Protein AF-A0A538G073-F1 (afdb_monomer_lite)

Sequence (93 aa):
MQPWAIVGQPRKYAQRDGADIDVGWAWDLAHTTERRLVRIEVAKGHLGRSDLPDECKRAIRDRGRSAVSAHLDADDPPSRIVVTSAGLMVEYR
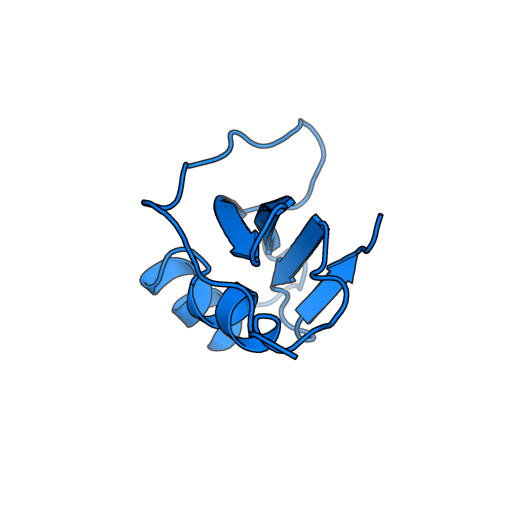
Foldseek 3Di:
DAFKDFDDDWDWDDDDPPFQFDTKTWTWIDDDPDIAIEMETEGNPPVPDPDADPQSVVCVVRVNPVVQVVCRRPPFGFNYWYQYPVGIDTHHD

Structure (mmCIF, N/CA/C/O backbone):
data_AF-A0A538G073-F1
#
_entry.id   AF-A0A538G073-F1
#
loop_
_atom_site.group_PDB
_atom_site.id
_atom_site.type_symbol
_atom_site.label_atom_id
_atom_site.label_alt_id
_atom_site.label_comp_id
_atom_site.label_asym_id
_atom_site.label_entity_id
_atom_site.label_seq_id
_atom_site.pdbx_PDB_ins_code
_atom_site.Cartn_x
_atom_site.Cartn_y
_atom_site.Cartn_z
_atom_site.occupancy
_atom_site.B_iso_or_equiv
_atom_site.auth_seq_id
_atom_site.auth_comp_id
_atom_site.auth_asym_id
_atom_site.auth_atom_id
_atom_site.pdbx_PDB_model_num
ATOM 1 N N . MET A 1 1 ? -9.264 -13.367 14.804 1.00 63.06 1 MET A N 1
ATOM 2 C CA . MET A 1 1 ? -8.690 -12.006 14.804 1.00 63.06 1 MET A CA 1
ATOM 3 C C . MET A 1 1 ? -9.402 -11.229 13.710 1.00 63.06 1 MET A C 1
ATOM 5 O O . MET A 1 1 ? -9.783 -11.860 12.728 1.00 63.06 1 MET A O 1
ATOM 9 N N . GLN A 1 2 ? -9.729 -9.952 13.916 1.00 77.50 2 GLN A N 1
ATOM 10 C CA . GLN A 1 2 ? -10.347 -9.166 12.844 1.00 77.50 2 GLN A CA 1
ATOM 11 C C . GLN A 1 2 ? -9.242 -8.695 11.890 1.00 77.50 2 GLN A C 1
ATOM 13 O O . GLN A 1 2 ? -8.158 -8.360 12.355 1.00 77.50 2 GLN A O 1
ATOM 18 N N . PRO A 1 3 ? -9.468 -8.700 10.571 1.00 88.75 3 PRO A N 1
ATOM 19 C CA . PRO A 1 3 ? -8.483 -8.178 9.639 1.00 88.75 3 PRO A CA 1
ATOM 20 C C . PRO A 1 3 ? -8.407 -6.652 9.739 1.00 88.75 3 PRO A C 1
ATOM 22 O O . PRO A 1 3 ? -9.377 -5.976 10.104 1.00 88.75 3 PRO A O 1
ATOM 25 N N . TRP A 1 4 ? -7.260 -6.099 9.363 1.00 93.44 4 TRP A N 1
ATOM 26 C CA . TRP A 1 4 ? -7.118 -4.675 9.108 1.00 93.44 4 TRP A CA 1
ATOM 27 C C . TRP A 1 4 ? -7.988 -4.266 7.919 1.00 93.44 4 TRP A C 1
ATOM 29 O O . TRP A 1 4 ? -8.137 -4.987 6.934 1.00 93.44 4 TRP A O 1
ATOM 39 N N . ALA A 1 5 ? -8.542 -3.063 7.984 1.00 94.06 5 ALA A N 1
ATOM 40 C CA . ALA A 1 5 ? -9.325 -2.478 6.909 1.00 94.06 5 ALA A CA 1
ATOM 41 C C . ALA A 1 5 ? -8.645 -1.216 6.386 1.00 94.06 5 ALA A C 1
ATOM 43 O O . ALA A 1 5 ? -8.222 -0.359 7.160 1.00 94.06 5 ALA A O 1
ATOM 44 N N . ILE A 1 6 ? -8.595 -1.071 5.064 1.00 93.38 6 ILE A N 1
ATOM 45 C CA . ILE A 1 6 ? -8.194 0.182 4.423 1.00 93.38 6 ILE A CA 1
ATOM 46 C C . ILE A 1 6 ? -9.268 1.233 4.704 1.00 93.38 6 ILE A C 1
ATOM 48 O O . ILE A 1 6 ? -10.418 1.080 4.288 1.00 93.38 6 ILE A O 1
ATOM 52 N N . VAL A 1 7 ? -8.887 2.318 5.373 1.00 92.06 7 VAL A N 1
ATOM 53 C CA . VAL A 1 7 ? -9.782 3.421 5.718 1.00 92.06 7 VAL A CA 1
ATOM 54 C C . VAL A 1 7 ? -9.347 4.694 4.998 1.00 92.06 7 VAL A C 1
ATOM 56 O O . VAL A 1 7 ? -8.373 5.347 5.351 1.00 92.06 7 VAL A O 1
ATOM 59 N N . GLY A 1 8 ? -10.097 5.070 3.963 1.00 86.81 8 GLY A N 1
ATOM 60 C CA . GLY A 1 8 ? -9.861 6.295 3.198 1.00 86.81 8 GLY A CA 1
ATOM 61 C C . GLY A 1 8 ? -9.190 6.074 1.843 1.00 86.81 8 GLY A C 1
ATOM 62 O O . GLY A 1 8 ? -9.174 4.974 1.295 1.00 86.81 8 GLY A O 1
ATOM 63 N N . GLN A 1 9 ? -8.713 7.174 1.264 1.00 89.12 9 GLN A N 1
ATOM 64 C CA . GLN A 1 9 ? -8.108 7.227 -0.069 1.00 89.12 9 GLN A CA 1
ATOM 65 C C . GLN A 1 9 ? -6.577 7.296 0.038 1.00 89.12 9 GLN A C 1
ATOM 67 O O . GLN A 1 9 ? -6.068 7.844 1.020 1.00 89.12 9 GLN A O 1
ATOM 72 N N . PRO A 1 10 ? -5.832 6.812 -0.974 1.00 91.94 10 PRO A N 1
ATOM 73 C CA . PRO A 1 10 ? -4.380 6.891 -0.957 1.00 91.94 10 PRO A CA 1
ATOM 74 C C . PRO A 1 10 ? -3.945 8.350 -0.987 1.00 91.94 10 PRO A C 1
ATOM 76 O O . PRO A 1 10 ? -4.378 9.125 -1.847 1.00 91.94 10 PRO A O 1
ATOM 79 N N . ARG A 1 11 ? -3.030 8.711 -0.094 1.00 90.56 11 ARG A N 1
ATOM 80 C CA . ARG A 1 11 ? -2.394 10.029 -0.097 1.00 90.56 11 ARG A CA 1
ATOM 81 C C . ARG A 1 11 ? -1.075 9.932 -0.843 1.00 90.56 11 ARG A C 1
ATOM 83 O O . ARG A 1 11 ? -0.243 9.103 -0.491 1.00 90.56 11 ARG A O 1
ATOM 90 N N . LYS A 1 12 ? -0.875 10.760 -1.875 1.00 82.25 12 LYS A N 1
ATOM 91 C CA . LYS A 1 12 ? 0.441 10.861 -2.521 1.00 82.25 12 LYS A CA 1
ATOM 92 C C . LYS A 1 12 ? 1.454 11.330 -1.484 1.00 82.25 12 LYS A C 1
ATOM 94 O O . LYS A 1 12 ? 1.201 12.296 -0.765 1.00 82.25 12 LYS A O 1
ATOM 99 N N . TYR A 1 13 ? 2.581 10.644 -1.427 1.00 70.50 13 TYR A N 1
ATOM 100 C CA . TYR A 1 13 ? 3.690 11.012 -0.567 1.00 70.50 13 TYR A CA 1
ATOM 101 C C . TYR A 1 13 ? 4.789 11.619 -1.438 1.00 70.50 13 TYR A C 1
ATOM 103 O O . TYR A 1 13 ? 5.206 11.007 -2.420 1.00 70.50 13 TYR A O 1
ATOM 111 N N . ALA A 1 14 ? 5.209 12.845 -1.114 1.00 56.69 14 ALA A N 1
ATOM 112 C CA . ALA A 1 14 ? 6.384 13.439 -1.734 1.00 56.69 14 ALA A CA 1
ATOM 113 C C . ALA A 1 14 ? 7.622 12.698 -1.222 1.00 56.69 14 ALA A C 1
ATOM 115 O O . ALA A 1 14 ? 7.773 12.471 -0.021 1.00 56.69 14 ALA A O 1
ATOM 116 N N . GLN A 1 15 ? 8.465 12.283 -2.155 1.00 62.62 15 GLN A N 1
ATOM 117 C CA . GLN A 1 15 ? 9.656 11.490 -1.907 1.00 62.62 15 GLN A CA 1
ATOM 118 C C . GLN A 1 15 ? 10.620 12.206 -0.947 1.00 62.62 15 GLN A C 1
ATOM 120 O O . GLN A 1 15 ? 10.761 13.427 -0.996 1.00 62.62 15 GLN A O 1
ATOM 125 N N . ARG A 1 16 ? 11.300 11.448 -0.077 1.00 57.66 16 ARG A N 1
ATOM 126 C CA . ARG A 1 16 ? 12.500 11.947 0.610 1.00 57.66 16 ARG A CA 1
ATOM 127 C C . ARG A 1 16 ? 13.654 11.977 -0.390 1.00 57.66 16 ARG A C 1
ATOM 129 O O . ARG A 1 16 ? 13.894 10.966 -1.051 1.00 57.66 16 ARG A O 1
ATOM 136 N N . ASP A 1 17 ? 14.362 13.101 -0.467 1.00 51.53 17 ASP A N 1
ATOM 137 C CA . ASP A 1 17 ? 15.549 13.251 -1.316 1.00 51.53 17 ASP A CA 1
ATOM 138 C C . ASP A 1 17 ? 16.530 12.080 -1.119 1.00 51.53 17 ASP A C 1
ATOM 140 O O . ASP A 1 17 ? 16.863 11.715 0.010 1.00 51.53 17 ASP A O 1
ATOM 144 N N . GLY A 1 18 ? 16.971 11.477 -2.229 1.00 56.41 18 GLY A N 1
ATOM 145 C CA . GLY A 1 18 ? 17.994 10.422 -2.255 1.00 56.41 18 GLY A CA 1
ATOM 146 C C . GLY A 1 18 ? 17.496 8.970 -2.291 1.00 56.41 18 GLY A C 1
ATOM 147 O O . GLY A 1 18 ? 18.318 8.071 -2.441 1.00 56.41 18 GLY A O 1
ATOM 148 N N . ALA A 1 19 ? 16.190 8.705 -2.190 1.00 60.94 19 ALA A N 1
ATOM 149 C CA . ALA A 1 19 ? 15.659 7.353 -2.394 1.00 60.94 19 ALA A CA 1
ATOM 150 C C . ALA A 1 19 ? 15.434 7.064 -3.890 1.00 60.94 19 ALA A C 1
ATOM 152 O O . ALA A 1 19 ? 14.934 7.929 -4.598 1.00 60.94 19 ALA A O 1
ATOM 153 N N . ASP A 1 20 ? 15.738 5.861 -4.382 1.00 67.50 20 ASP A N 1
ATOM 154 C CA . ASP A 1 20 ? 15.482 5.453 -5.777 1.00 67.50 20 ASP A CA 1
ATOM 155 C C . ASP A 1 20 ? 14.013 5.028 -5.956 1.00 67.50 20 ASP A C 1
ATOM 157 O O . ASP A 1 20 ? 13.688 3.858 -6.134 1.00 67.50 20 ASP A O 1
ATOM 161 N N . ILE A 1 21 ? 13.090 5.974 -5.788 1.00 67.00 21 ILE A N 1
ATOM 162 C CA . ILE A 1 21 ? 11.634 5.763 -5.826 1.00 67.00 21 ILE A CA 1
ATOM 163 C C . ILE A 1 21 ? 11.053 6.614 -6.956 1.00 67.00 21 ILE A C 1
ATOM 165 O O . ILE A 1 21 ? 11.487 7.738 -7.183 1.00 67.00 21 ILE A O 1
ATOM 169 N N . ASP A 1 22 ? 10.096 6.081 -7.705 1.00 71.31 22 ASP A N 1
ATOM 170 C CA . ASP A 1 22 ? 9.447 6.816 -8.798 1.00 71.31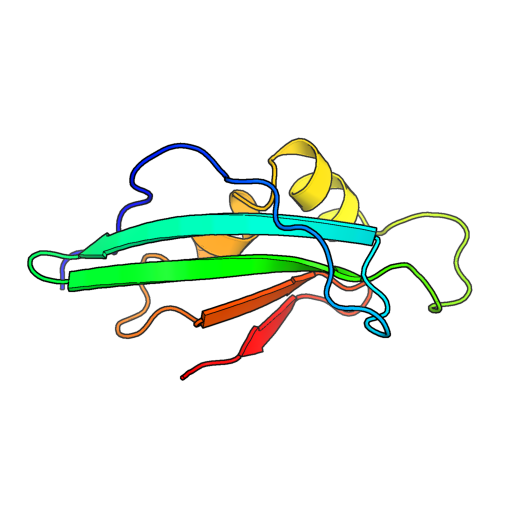 22 ASP A CA 1
ATOM 171 C C . ASP A 1 22 ? 8.147 7.469 -8.310 1.00 71.31 22 ASP A C 1
ATOM 173 O O . ASP A 1 22 ? 7.818 8.610 -8.631 1.00 71.31 22 ASP A O 1
ATOM 177 N N . VAL A 1 23 ? 7.406 6.749 -7.465 1.00 81.81 23 VAL A N 1
ATOM 178 C CA . VAL A 1 23 ? 6.133 7.201 -6.903 1.00 81.81 23 VAL A CA 1
ATOM 179 C C . VAL A 1 23 ? 5.833 6.490 -5.585 1.00 81.81 23 VAL A C 1
ATOM 181 O O . VAL A 1 23 ? 6.208 5.332 -5.393 1.00 81.81 23 VAL A O 1
ATOM 184 N N . GLY A 1 24 ? 5.129 7.174 -4.680 1.00 88.25 24 GLY A N 1
ATOM 185 C CA . GLY A 1 24 ? 4.665 6.590 -3.427 1.00 88.25 24 GLY A CA 1
ATOM 186 C C . GLY A 1 24 ? 3.277 7.056 -2.989 1.00 88.25 24 GLY A C 1
ATOM 187 O O . GLY A 1 24 ? 2.833 8.174 -3.285 1.00 88.25 24 GLY A O 1
ATOM 188 N N . TRP A 1 25 ? 2.598 6.187 -2.243 1.00 92.31 25 TRP A N 1
ATOM 189 C CA . TRP A 1 25 ? 1.299 6.427 -1.620 1.00 92.31 25 TRP A CA 1
ATOM 190 C C . TRP A 1 25 ? 1.318 5.996 -0.163 1.00 92.31 25 TRP A C 1
ATOM 192 O O . TRP A 1 25 ? 1.995 5.046 0.206 1.00 92.31 25 TRP A O 1
ATOM 202 N N . ALA A 1 26 ? 0.528 6.662 0.663 1.00 92.88 26 ALA A N 1
ATOM 203 C CA . ALA A 1 26 ? 0.282 6.249 2.030 1.00 92.88 26 ALA A CA 1
ATOM 204 C C . ALA A 1 26 ? -1.192 5.877 2.203 1.00 92.88 26 ALA A C 1
ATOM 206 O O . ALA A 1 26 ? -2.079 6.614 1.758 1.00 92.88 26 ALA A O 1
ATOM 207 N N . TRP A 1 27 ? -1.430 4.741 2.852 1.00 94.38 27 TRP A N 1
ATOM 208 C CA . TRP A 1 27 ? -2.751 4.224 3.184 1.00 94.38 27 TRP A CA 1
ATOM 209 C C . TRP A 1 27 ? -2.914 4.136 4.690 1.00 94.38 27 TRP A C 1
ATOM 211 O O . TRP A 1 27 ? -2.036 3.633 5.389 1.00 94.38 27 TRP A O 1
ATOM 221 N N . ASP A 1 28 ? -4.052 4.611 5.179 1.00 94.38 28 ASP A N 1
ATOM 222 C CA . ASP A 1 28 ? -4.448 4.415 6.563 1.00 94.38 28 ASP A CA 1
ATOM 223 C C . ASP A 1 28 ? -5.200 3.086 6.675 1.00 94.38 28 ASP A C 1
ATOM 225 O O . ASP A 1 28 ? -6.156 2.821 5.942 1.00 94.38 28 ASP A O 1
ATOM 229 N N . LEU A 1 29 ? -4.740 2.241 7.588 1.00 93.75 29 LEU A N 1
ATOM 230 C CA . LEU A 1 29 ? -5.379 1.003 7.991 1.00 93.75 29 LEU A CA 1
ATOM 231 C C . LEU A 1 29 ? -5.989 1.185 9.377 1.00 93.75 29 LEU A C 1
ATOM 233 O O . LEU A 1 29 ? -5.428 1.891 10.216 1.00 93.75 29 LEU A O 1
ATOM 237 N N . ALA A 1 30 ? -7.115 0.530 9.627 1.00 92.94 30 ALA A N 1
ATOM 238 C CA . ALA A 1 30 ? -7.729 0.455 10.943 1.00 92.94 30 ALA A CA 1
ATOM 239 C C . ALA A 1 30 ? -7.984 -0.998 11.333 1.00 92.94 30 ALA A C 1
ATOM 241 O O . ALA A 1 30 ? -8.438 -1.789 10.509 1.00 92.94 30 ALA A O 1
ATOM 242 N N . HIS A 1 31 ? -7.742 -1.320 12.597 1.00 91.50 31 HIS A N 1
ATOM 243 C CA . HIS A 1 31 ? -8.113 -2.597 13.189 1.00 91.50 31 HIS A CA 1
ATOM 244 C C . HIS A 1 31 ? -8.625 -2.360 14.604 1.00 91.50 31 HIS A C 1
ATOM 246 O O . HIS A 1 31 ? -7.859 -1.951 15.466 1.00 91.50 31 HIS A O 1
ATOM 252 N N . THR A 1 32 ? -9.916 -2.614 14.827 1.00 84.88 32 THR A N 1
ATOM 253 C CA . THR A 1 32 ? -10.657 -2.486 16.098 1.00 84.88 32 THR A CA 1
ATOM 254 C C . THR A 1 32 ? -10.428 -1.169 16.864 1.00 84.88 32 THR A C 1
ATOM 256 O O . THR A 1 32 ? -11.289 -0.291 16.853 1.00 84.88 32 THR A O 1
ATOM 259 N N . THR A 1 33 ? -9.277 -1.010 17.515 1.00 85.00 33 THR A N 1
ATOM 260 C CA . THR A 1 33 ? -8.872 0.147 18.330 1.00 85.00 33 THR A CA 1
ATOM 261 C C . THR A 1 33 ? -7.649 0.890 17.789 1.00 85.00 33 THR A C 1
ATOM 263 O O . THR A 1 33 ? -7.292 1.943 18.311 1.00 85.00 33 THR A O 1
ATOM 266 N N . GLU A 1 34 ? -7.003 0.372 16.749 1.00 90.38 34 GLU A N 1
ATOM 267 C CA . GLU A 1 34 ? -5.727 0.861 16.239 1.00 90.38 34 GLU A CA 1
ATOM 268 C C . GLU A 1 34 ? -5.846 1.439 14.835 1.00 90.38 34 GLU A C 1
ATOM 270 O O . GLU A 1 34 ? -6.699 1.053 14.029 1.00 90.38 34 GLU A O 1
ATOM 275 N N . ARG A 1 35 ? -4.943 2.377 14.538 1.00 90.88 35 ARG A N 1
ATOM 276 C CA . ARG A 1 35 ? -4.722 2.896 13.192 1.00 90.88 35 ARG A CA 1
ATOM 277 C C . ARG A 1 35 ? -3.253 2.795 12.840 1.00 90.88 35 ARG A C 1
ATOM 279 O O . ARG A 1 35 ? -2.398 3.147 13.651 1.00 90.88 35 ARG A O 1
ATOM 286 N N . ARG A 1 36 ? -2.969 2.386 11.609 1.00 90.81 36 ARG A N 1
ATOM 287 C CA . ARG A 1 36 ? -1.609 2.300 11.087 1.00 90.81 36 ARG A CA 1
ATOM 288 C C . ARG A 1 36 ? -1.515 2.956 9.725 1.00 90.81 36 ARG A C 1
ATOM 290 O O . ARG A 1 36 ? -2.354 2.735 8.864 1.00 90.81 36 ARG A O 1
ATOM 297 N N . LEU A 1 37 ? -0.468 3.747 9.533 1.00 92.06 37 LEU A N 1
ATOM 298 C CA . LEU A 1 37 ? -0.111 4.267 8.222 1.00 92.06 37 LEU A CA 1
ATOM 299 C C . LEU A 1 37 ? 0.852 3.290 7.549 1.00 92.06 37 LEU A C 1
ATOM 301 O O . LEU A 1 37 ? 1.924 3.028 8.093 1.00 92.06 37 LEU A O 1
ATOM 305 N N . VAL A 1 38 ? 0.501 2.821 6.357 1.00 92.06 38 VAL A N 1
ATOM 306 C CA . VAL A 1 38 ? 1.366 1.991 5.514 1.00 92.06 38 VAL A CA 1
ATOM 307 C C . VAL A 1 38 ? 1.781 2.792 4.295 1.00 92.06 38 VAL A 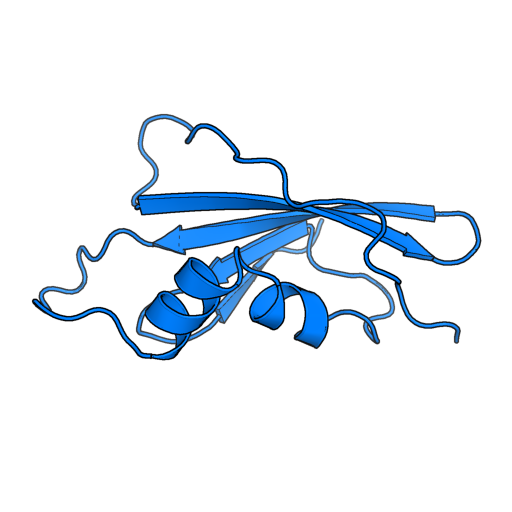C 1
ATOM 309 O O . VAL A 1 38 ? 0.936 3.311 3.563 1.00 92.06 38 VAL A O 1
ATOM 312 N N . ARG A 1 39 ? 3.088 2.912 4.071 1.00 91.69 39 ARG A N 1
ATOM 313 C CA . ARG A 1 39 ? 3.635 3.559 2.873 1.00 91.69 39 ARG A CA 1
ATOM 314 C C . ARG A 1 39 ? 3.913 2.511 1.810 1.00 91.69 39 ARG A C 1
ATOM 316 O O . ARG A 1 39 ? 4.536 1.502 2.105 1.00 91.69 39 ARG A O 1
ATOM 323 N N . ILE A 1 40 ? 3.483 2.762 0.585 1.00 89.94 40 ILE A N 1
ATOM 324 C CA . ILE A 1 40 ? 3.810 1.947 -0.578 1.00 89.94 40 ILE A CA 1
ATOM 325 C C . ILE A 1 40 ? 4.611 2.797 -1.538 1.00 89.94 40 ILE A C 1
ATOM 327 O O . ILE A 1 40 ? 4.185 3.887 -1.911 1.00 89.94 40 ILE A O 1
ATOM 331 N N . GLU A 1 41 ? 5.757 2.285 -1.941 1.00 89.38 41 GLU A N 1
ATOM 332 C CA . GLU A 1 41 ? 6.699 2.969 -2.811 1.00 89.38 41 GLU A CA 1
ATOM 333 C C . GLU A 1 41 ? 7.041 2.051 -3.975 1.00 89.38 41 GLU A C 1
ATOM 335 O O . GLU A 1 41 ? 7.221 0.853 -3.791 1.00 89.38 41 GLU A O 1
ATOM 340 N N . VAL A 1 42 ? 7.111 2.597 -5.181 1.00 85.19 42 VAL A N 1
ATOM 341 C CA . VAL A 1 42 ? 7.568 1.860 -6.361 1.00 85.19 42 VAL A CA 1
ATOM 342 C C . VAL A 1 42 ? 8.982 2.324 -6.648 1.00 85.19 42 VAL A C 1
ATOM 344 O O . VAL A 1 42 ? 9.195 3.515 -6.884 1.00 85.19 42 VAL A O 1
ATOM 347 N N . ALA A 1 43 ? 9.946 1.407 -6.591 1.00 79.31 43 ALA A N 1
ATOM 348 C CA . ALA A 1 43 ? 11.338 1.745 -6.850 1.00 79.31 43 ALA A CA 1
ATOM 349 C C . ALA A 1 43 ? 11.498 2.255 -8.291 1.00 79.31 43 ALA A C 1
ATOM 351 O O . ALA A 1 43 ? 10.986 1.649 -9.238 1.00 79.31 43 ALA A O 1
ATOM 352 N N . LYS A 1 44 ? 12.208 3.373 -8.455 1.00 68.50 44 LYS A N 1
ATOM 353 C CA . LYS A 1 44 ? 12.631 3.873 -9.759 1.00 68.50 44 LYS A CA 1
ATOM 354 C C . LYS A 1 44 ? 13.674 2.891 -10.267 1.00 68.50 44 LYS A C 1
ATOM 356 O O . LYS A 1 44 ? 14.572 2.476 -9.553 1.00 68.50 44 LYS A O 1
ATOM 361 N N . GLY A 1 45 ? 13.461 2.369 -11.465 1.00 57.16 45 GLY A N 1
ATOM 362 C CA . GLY A 1 45 ? 14.270 1.272 -11.971 1.00 57.16 45 GLY A CA 1
ATOM 363 C C . GLY A 1 45 ? 15.704 1.703 -12.280 1.00 57.16 45 GLY A C 1
ATOM 364 O O . GLY A 1 45 ? 16.022 1.917 -13.443 1.00 57.16 45 GLY A O 1
ATOM 365 N N . HIS A 1 46 ? 16.618 1.698 -11.307 1.00 50.09 46 HIS A N 1
ATOM 366 C CA . HIS A 1 46 ? 18.045 1.454 -11.574 1.00 50.09 46 HIS A CA 1
ATOM 367 C C . HIS A 1 46 ? 18.359 -0.034 -11.803 1.00 50.09 46 HIS A C 1
ATOM 369 O O . HIS A 1 46 ? 19.495 -0.481 -11.692 1.00 50.09 46 HIS A O 1
ATOM 375 N N . LEU A 1 47 ? 17.358 -0.817 -12.210 1.00 49.69 47 LEU A N 1
ATOM 376 C CA . LEU A 1 47 ? 17.486 -2.246 -12.503 1.00 49.69 47 LEU A CA 1
ATOM 377 C C . LEU A 1 47 ? 17.835 -2.534 -13.975 1.00 49.69 47 LEU A C 1
ATOM 379 O O . LEU A 1 47 ? 17.714 -3.670 -14.424 1.00 49.69 47 LEU A O 1
ATOM 383 N N . GLY A 1 48 ? 18.254 -1.523 -14.747 1.00 48.84 48 GLY A N 1
ATOM 384 C CA . GLY A 1 48 ? 18.774 -1.701 -16.111 1.00 48.84 48 GLY A CA 1
ATOM 385 C C . GLY A 1 48 ? 17.771 -2.239 -17.143 1.00 48.84 48 GLY A C 1
ATOM 386 O O . GLY A 1 48 ? 18.180 -2.641 -18.230 1.00 48.84 48 G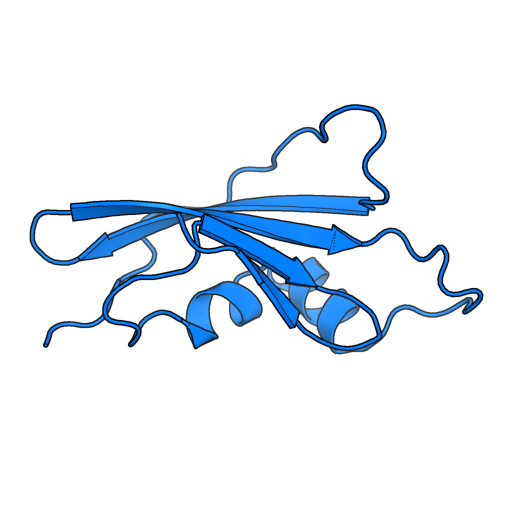LY A O 1
ATOM 387 N N . ARG A 1 49 ? 16.467 -2.266 -16.832 1.00 53.41 49 ARG A N 1
ATOM 388 C CA . ARG A 1 49 ? 15.399 -2.720 -17.736 1.00 53.41 49 ARG A CA 1
ATOM 389 C C . ARG A 1 49 ? 14.502 -1.555 -18.141 1.00 53.41 49 ARG A C 1
ATOM 391 O O . ARG A 1 49 ? 14.078 -0.776 -17.297 1.00 53.41 49 ARG A O 1
ATOM 398 N N . SER A 1 50 ? 14.212 -1.466 -19.438 1.00 56.34 50 SER A N 1
ATOM 399 C CA . SER A 1 50 ? 13.387 -0.418 -20.053 1.00 56.34 50 SER A CA 1
ATOM 400 C C . SER A 1 50 ? 11.891 -0.541 -19.753 1.00 56.34 50 SER A C 1
ATOM 402 O O . SER A 1 50 ? 11.153 0.403 -20.020 1.00 56.34 50 SER A O 1
ATOM 404 N N . ASP A 1 51 ? 11.443 -1.675 -19.207 1.00 65.19 51 ASP A N 1
ATOM 405 C CA . ASP A 1 51 ? 10.040 -1.921 -18.888 1.00 65.19 51 ASP A CA 1
ATOM 406 C C . ASP A 1 51 ? 9.858 -2.296 -17.411 1.00 65.19 51 ASP A C 1
ATOM 408 O O . ASP A 1 51 ? 10.608 -3.107 -16.854 1.00 65.19 51 ASP A O 1
ATOM 412 N N . LEU A 1 52 ? 8.857 -1.682 -16.778 1.00 68.25 52 LEU A N 1
ATOM 413 C CA . LEU A 1 52 ? 8.494 -1.957 -15.392 1.00 68.25 52 LEU A CA 1
ATOM 414 C C . LEU A 1 52 ? 7.835 -3.341 -15.296 1.00 68.25 52 LEU A C 1
ATOM 416 O O . LEU A 1 52 ? 6.989 -3.673 -16.131 1.00 68.25 52 LEU A O 1
ATOM 420 N N . PRO A 1 53 ? 8.141 -4.134 -14.260 1.00 77.38 53 PRO A N 1
ATOM 421 C CA . PRO A 1 53 ? 7.436 -5.389 -14.018 1.00 77.38 53 PRO A CA 1
ATOM 422 C C . PRO A 1 53 ? 5.951 -5.185 -13.745 1.00 77.38 53 PRO A C 1
ATOM 424 O O . PRO A 1 53 ? 5.516 -4.099 -13.340 1.00 77.38 53 PRO A O 1
ATOM 427 N N . ASP A 1 54 ? 5.167 -6.233 -13.978 1.00 82.62 54 ASP A N 1
ATOM 428 C CA . ASP A 1 54 ? 3.708 -6.173 -13.907 1.00 82.62 54 ASP A CA 1
ATOM 429 C C . ASP A 1 54 ? 3.214 -5.808 -12.506 1.00 82.62 54 ASP A C 1
ATOM 431 O O . ASP A 1 54 ? 2.230 -5.082 -12.371 1.00 82.62 54 ASP A O 1
ATOM 435 N N . GLU A 1 55 ? 3.935 -6.214 -11.463 1.00 79.38 55 GLU A N 1
ATOM 436 C CA . GLU A 1 55 ? 3.679 -5.839 -10.076 1.00 79.38 55 GLU A CA 1
ATOM 437 C C . GLU A 1 55 ? 3.825 -4.328 -9.873 1.00 79.38 55 GLU A C 1
ATOM 439 O O . GLU A 1 55 ? 2.935 -3.696 -9.301 1.00 79.38 55 GLU A O 1
ATOM 444 N N . CYS A 1 56 ? 4.893 -3.723 -10.405 1.00 80.81 56 CYS A N 1
ATOM 445 C CA . CYS A 1 56 ? 5.095 -2.275 -10.368 1.00 80.81 56 CYS A CA 1
ATOM 446 C C . CYS A 1 56 ? 3.999 -1.555 -11.160 1.00 80.81 56 CYS A C 1
ATOM 448 O O . CYS A 1 56 ? 3.382 -0.619 -10.656 1.00 80.81 56 CYS A O 1
ATOM 450 N N . LYS A 1 57 ? 3.693 -2.017 -12.380 1.00 84.06 57 LYS A N 1
ATOM 451 C CA . LYS A 1 57 ? 2.619 -1.449 -13.215 1.00 84.06 57 LYS A CA 1
ATOM 452 C C . LYS A 1 57 ? 1.260 -1.531 -12.520 1.00 84.06 57 LYS A C 1
ATOM 454 O O . LYS A 1 57 ? 0.479 -0.578 -12.575 1.00 84.06 57 LYS A O 1
ATOM 459 N N . ARG A 1 58 ? 0.965 -2.653 -11.859 1.00 86.81 58 ARG A N 1
ATOM 460 C CA . ARG A 1 58 ? -0.271 -2.870 -11.101 1.00 86.81 58 ARG A CA 1
ATOM 461 C C . ARG A 1 58 ? -0.340 -1.950 -9.889 1.00 86.81 58 ARG A C 1
ATOM 463 O O . ARG A 1 58 ? -1.352 -1.270 -9.739 1.00 86.81 58 ARG A O 1
ATOM 470 N N . ALA A 1 59 ? 0.732 -1.872 -9.101 1.00 86.69 59 ALA A N 1
ATOM 471 C CA . ALA A 1 59 ? 0.831 -0.969 -7.959 1.00 86.69 59 ALA A CA 1
ATOM 472 C C . ALA A 1 59 ? 0.683 0.498 -8.387 1.00 86.69 59 ALA A C 1
ATOM 474 O O . ALA A 1 59 ? -0.002 1.270 -7.726 1.00 86.69 59 ALA A O 1
ATOM 475 N N . ILE A 1 60 ? 1.241 0.894 -9.533 1.00 86.06 60 ILE A N 1
ATOM 476 C CA . ILE A 1 60 ? 1.032 2.241 -10.078 1.00 86.06 60 ILE A CA 1
ATOM 477 C C . ILE A 1 60 ? -0.434 2.470 -10.447 1.00 86.06 60 ILE A C 1
ATOM 479 O O . ILE A 1 60 ? -1.022 3.487 -10.071 1.00 86.06 60 ILE A O 1
ATOM 483 N N . ARG A 1 61 ? -1.044 1.515 -11.154 1.00 89.62 61 ARG A N 1
ATOM 484 C CA . ARG A 1 61 ? -2.433 1.608 -11.618 1.00 89.62 61 ARG A CA 1
ATOM 485 C C . ARG A 1 61 ? -3.429 1.703 -10.463 1.00 89.62 61 ARG A C 1
ATOM 487 O O . ARG A 1 61 ? -4.365 2.496 -10.538 1.00 89.62 61 ARG A O 1
ATOM 494 N N . ASP A 1 62 ? -3.237 0.911 -9.412 1.00 92.31 62 ASP A N 1
ATOM 495 C CA . ASP A 1 62 ? -4.137 0.854 -8.256 1.00 92.31 62 ASP A CA 1
ATOM 496 C C . ASP A 1 62 ? -3.678 1.696 -7.056 1.00 92.31 62 ASP A C 1
ATOM 498 O O . ASP A 1 62 ? -4.322 1.674 -6.004 1.00 92.31 62 ASP A O 1
ATOM 502 N N . ARG A 1 63 ? -2.601 2.474 -7.228 1.00 90.69 63 ARG A N 1
ATOM 503 C CA . ARG A 1 63 ? -2.008 3.345 -6.204 1.00 90.69 63 ARG A CA 1
ATOM 504 C C . ARG A 1 63 ? -1.547 2.578 -4.955 1.00 90.69 63 ARG A C 1
ATOM 506 O O . ARG A 1 63 ? -1.743 3.028 -3.826 1.00 90.69 63 ARG A O 1
ATOM 513 N N . GLY A 1 64 ? -0.959 1.404 -5.158 1.00 89.12 64 GLY A N 1
ATOM 514 C CA . GLY A 1 64 ? -0.394 0.537 -4.127 1.00 89.12 64 GLY A CA 1
ATOM 515 C C . GLY A 1 64 ? -1.433 -0.287 -3.372 1.00 89.12 64 GLY A C 1
ATOM 516 O O . GLY A 1 64 ? -1.103 -0.910 -2.363 1.00 89.12 64 GLY A O 1
ATOM 517 N N . ARG A 1 65 ? -2.690 -0.302 -3.833 1.00 90.94 65 ARG A N 1
ATOM 518 C CA . ARG A 1 65 ? -3.783 -0.982 -3.134 1.00 90.94 65 ARG A CA 1
ATOM 519 C C . ARG A 1 65 ? -3.579 -2.493 -3.100 1.00 90.94 65 ARG A C 1
ATOM 521 O O . ARG A 1 65 ? -3.828 -3.106 -2.065 1.00 90.94 65 ARG A O 1
ATOM 528 N N . SER A 1 66 ? -3.134 -3.101 -4.198 1.00 89.12 66 SER A N 1
ATOM 529 C CA . SER A 1 66 ? -2.845 -4.543 -4.229 1.00 89.12 66 SER A CA 1
ATOM 530 C C . SER A 1 66 ? -1.735 -4.927 -3.256 1.00 89.12 66 SER A C 1
ATOM 532 O O . SER A 1 66 ? -1.875 -5.930 -2.563 1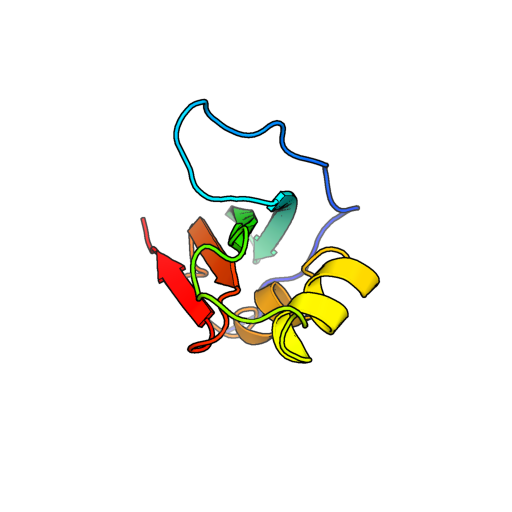.00 89.12 66 SER A O 1
ATOM 534 N N . ALA A 1 67 ? -0.690 -4.103 -3.149 1.00 89.88 67 ALA A N 1
ATOM 535 C CA . ALA A 1 67 ? 0.425 -4.340 -2.238 1.00 89.88 67 ALA A CA 1
ATOM 536 C C . ALA A 1 67 ? -0.024 -4.316 -0.769 1.00 89.88 67 ALA A C 1
ATOM 538 O O . ALA A 1 67 ? 0.262 -5.251 -0.032 1.00 89.88 67 ALA A O 1
ATOM 539 N N . VAL A 1 68 ? -0.790 -3.304 -0.344 1.00 91.31 68 VAL A N 1
ATOM 540 C CA . VAL A 1 68 ? -1.277 -3.243 1.048 1.00 91.31 68 VAL A CA 1
ATOM 541 C C . VAL A 1 68 ? -2.332 -4.309 1.354 1.00 91.31 68 VAL A C 1
ATOM 543 O O . VAL A 1 68 ? -2.374 -4.828 2.465 1.00 91.31 68 VAL A O 1
ATOM 546 N N . SER A 1 69 ? -3.155 -4.682 0.365 1.00 91.50 69 SER A N 1
ATOM 547 C CA . SER A 1 69 ? -4.216 -5.681 0.557 1.00 91.50 69 SER A CA 1
ATOM 548 C C . SER A 1 69 ? -3.662 -7.057 0.940 1.00 91.50 69 SER A C 1
ATOM 550 O O . SER A 1 69 ? -4.328 -7.794 1.658 1.00 91.50 69 SER A O 1
ATOM 552 N N . ALA A 1 70 ? -2.436 -7.383 0.517 1.00 89.94 70 ALA A N 1
ATOM 553 C CA . ALA A 1 70 ? -1.761 -8.635 0.864 1.00 89.94 70 ALA A CA 1
ATOM 554 C C . ALA A 1 70 ? -1.390 -8.753 2.357 1.00 89.94 70 ALA A C 1
ATOM 556 O O . ALA A 1 70 ? -1.024 -9.834 2.806 1.00 89.94 70 ALA A O 1
ATOM 557 N N . HIS A 1 71 ? -1.481 -7.660 3.120 1.00 90.75 71 HIS A N 1
ATOM 558 C CA . HIS A 1 71 ? -1.085 -7.600 4.528 1.00 90.75 71 HIS A CA 1
ATOM 559 C C . HIS A 1 71 ? -2.246 -7.270 5.476 1.00 90.75 71 HIS A C 1
ATOM 561 O O . HIS A 1 71 ? -2.007 -6.970 6.641 1.00 90.75 71 HIS A O 1
ATOM 567 N N . LEU A 1 72 ? -3.498 -7.306 5.005 1.00 91.94 72 LEU A N 1
ATOM 568 C CA . LEU A 1 72 ? -4.651 -6.972 5.851 1.00 91.94 72 LEU A CA 1
ATOM 569 C C . LEU A 1 72 ? -4.938 -8.031 6.918 1.00 91.94 72 LEU A C 1
ATOM 571 O O . LEU A 1 72 ? -5.440 -7.694 7.984 1.00 91.94 72 LEU A O 1
ATOM 575 N N . ASP A 1 73 ? -4.574 -9.282 6.661 1.00 92.25 73 ASP A N 1
ATOM 576 C CA . ASP A 1 73 ? -4.724 -10.375 7.625 1.00 92.25 73 ASP A CA 1
ATOM 577 C C . ASP A 1 73 ? -3.509 -10.520 8.559 1.00 92.25 73 ASP A C 1
ATOM 579 O O . ASP A 1 73 ? -3.471 -11.435 9.377 1.00 92.25 73 ASP A O 1
ATOM 583 N N . ALA A 1 74 ? -2.496 -9.652 8.436 1.00 87.75 74 ALA A N 1
ATOM 584 C CA . ALA A 1 74 ? -1.339 -9.680 9.321 1.00 87.75 74 ALA A CA 1
ATOM 585 C C . ALA A 1 74 ? -1.709 -9.147 10.711 1.00 87.75 74 ALA A C 1
ATOM 587 O O . ALA A 1 74 ? -2.362 -8.109 10.822 1.00 87.75 74 ALA A O 1
ATOM 588 N N . ASP A 1 75 ? -1.216 -9.807 11.762 1.00 87.75 75 ASP A N 1
ATOM 589 C CA . ASP A 1 75 ? -1.364 -9.319 13.139 1.00 87.75 75 ASP A CA 1
ATOM 590 C C . ASP A 1 75 ? -0.780 -7.905 13.280 1.00 87.75 75 ASP A C 1
ATOM 592 O O . ASP A 1 75 ? -1.401 -7.020 13.867 1.00 87.75 75 ASP A O 1
ATOM 596 N N . ASP A 1 76 ? 0.376 -7.681 12.648 1.00 88.31 76 ASP A N 1
ATOM 597 C CA . ASP A 1 76 ? 1.073 -6.401 12.594 1.00 88.31 76 ASP A CA 1
ATOM 598 C C . ASP A 1 76 ? 1.403 -6.030 11.130 1.00 88.31 76 ASP A C 1
ATOM 600 O O . ASP A 1 76 ? 2.285 -6.643 10.517 1.00 88.31 76 ASP A O 1
ATOM 604 N N . PRO A 1 77 ? 0.696 -5.063 10.510 1.00 89.69 77 PRO A N 1
ATOM 605 C CA . PRO A 1 77 ? 0.930 -4.715 9.118 1.00 89.69 77 PRO A CA 1
ATOM 606 C C . PRO A 1 77 ? 2.240 -3.942 8.969 1.00 89.69 77 PRO A C 1
ATOM 608 O O . PRO A 1 77 ? 2.580 -3.129 9.837 1.00 89.69 77 PRO A O 1
ATOM 611 N N . PRO A 1 78 ? 2.953 -4.104 7.843 1.00 92.12 78 PRO A N 1
ATOM 612 C CA . PRO A 1 78 ? 4.203 -3.397 7.615 1.00 92.12 78 PRO A CA 1
ATOM 613 C C . PRO A 1 78 ? 3.981 -1.884 7.629 1.00 92.12 78 PRO A C 1
ATOM 615 O O . PRO A 1 78 ? 2.954 -1.374 7.190 1.00 92.12 78 PRO A O 1
ATOM 618 N N . SER A 1 79 ? 4.979 -1.144 8.096 1.00 91.56 79 SER A N 1
ATOM 619 C CA . SER A 1 79 ? 4.972 0.321 8.052 1.00 91.56 79 SER A CA 1
ATOM 620 C C . SER A 1 79 ? 5.314 0.857 6.654 1.00 91.56 79 SER A C 1
ATOM 622 O O . SER A 1 79 ? 4.904 1.965 6.282 1.00 91.56 79 SER A O 1
ATOM 624 N N . ARG A 1 80 ? 6.036 0.059 5.856 1.00 91.00 80 ARG A N 1
ATOM 625 C CA . ARG A 1 80 ? 6.453 0.390 4.493 1.00 91.00 80 ARG A CA 1
ATOM 626 C C . ARG A 1 80 ? 6.552 -0.863 3.622 1.00 91.00 80 ARG A C 1
ATOM 628 O O . ARG A 1 80 ? 7.024 -1.904 4.068 1.00 91.00 80 ARG A O 1
ATOM 635 N N . ILE A 1 81 ? 6.129 -0.734 2.371 1.00 90.81 81 ILE A N 1
ATOM 636 C CA . ILE A 1 81 ? 6.220 -1.749 1.325 1.00 90.81 81 ILE A CA 1
ATOM 637 C C . ILE A 1 81 ? 6.871 -1.094 0.106 1.00 90.81 81 ILE A C 1
ATOM 639 O O . ILE A 1 81 ? 6.356 -0.111 -0.424 1.00 90.81 81 ILE A O 1
ATOM 643 N N . VAL A 1 82 ? 7.988 -1.638 -0.358 1.00 88.31 82 VAL A N 1
ATOM 644 C CA . VAL A 1 82 ? 8.652 -1.212 -1.590 1.00 88.31 82 VAL A CA 1
ATOM 645 C C . VAL A 1 82 ? 8.398 -2.260 -2.667 1.00 88.31 82 VAL A C 1
ATOM 647 O O . VAL A 1 82 ? 8.789 -3.419 -2.535 1.00 88.31 82 VAL A O 1
ATOM 650 N N . VAL A 1 83 ? 7.733 -1.850 -3.740 1.00 86.75 83 VAL A N 1
ATOM 651 C CA . VAL A 1 83 ? 7.472 -2.664 -4.925 1.00 86.75 83 VAL A CA 1
ATOM 652 C C . VAL A 1 83 ? 8.662 -2.517 -5.866 1.00 86.75 83 VAL A C 1
ATOM 654 O O . VAL A 1 83 ? 8.955 -1.422 -6.354 1.00 86.75 83 VAL A O 1
ATOM 657 N N . THR A 1 84 ? 9.366 -3.621 -6.096 1.00 82.00 84 THR A N 1
ATOM 658 C CA . THR A 1 84 ? 10.560 -3.681 -6.946 1.00 82.00 84 THR A CA 1
ATOM 659 C C . THR A 1 84 ? 10.389 -4.706 -8.056 1.00 82.00 84 THR A C 1
ATOM 661 O O . THR A 1 84 ? 9.447 -5.498 -8.048 1.00 82.00 84 THR A O 1
ATOM 664 N N . SER A 1 85 ? 11.350 -4.759 -8.982 1.00 73.81 85 SER A N 1
ATOM 665 C CA . SER A 1 85 ? 11.371 -5.821 -9.988 1.00 73.81 85 SER A CA 1
ATOM 666 C C . SER A 1 85 ? 11.670 -7.213 -9.448 1.00 73.81 85 SER A C 1
ATOM 668 O O . SER A 1 85 ? 11.396 -8.194 -10.133 1.00 73.81 85 SER A O 1
ATOM 670 N N . ALA A 1 86 ? 12.238 -7.299 -8.247 1.00 75.12 86 ALA A N 1
ATOM 671 C CA . ALA A 1 86 ? 12.531 -8.554 -7.575 1.00 75.12 86 ALA A CA 1
ATOM 672 C C . ALA A 1 86 ? 11.380 -9.007 -6.656 1.00 75.12 86 ALA A C 1
ATOM 674 O O . ALA A 1 86 ? 11.488 -10.055 -6.026 1.00 75.12 86 ALA A O 1
ATOM 675 N N . GLY A 1 87 ? 10.289 -8.233 -6.571 1.00 77.19 87 GLY A N 1
ATOM 676 C CA . GLY A 1 87 ? 9.152 -8.491 -5.689 1.00 77.19 87 GLY A CA 1
ATOM 677 C C . GLY A 1 87 ? 8.935 -7.394 -4.642 1.00 77.19 87 GLY A C 1
ATOM 678 O O . GLY A 1 87 ? 9.384 -6.253 -4.799 1.00 77.19 87 GLY A O 1
ATOM 679 N N . LEU A 1 88 ? 8.207 -7.741 -3.577 1.00 83.19 88 LEU A N 1
ATOM 680 C CA . LEU A 1 88 ? 7.880 -6.839 -2.471 1.00 83.19 88 LEU A CA 1
ATOM 681 C C . LEU A 1 88 ? 8.960 -6.897 -1.386 1.00 83.19 88 LEU A C 1
ATOM 683 O O . LEU A 1 88 ? 9.241 -7.965 -0.848 1.00 83.19 88 LEU A O 1
ATOM 687 N N . MET A 1 89 ? 9.514 -5.743 -1.023 1.00 86.69 89 M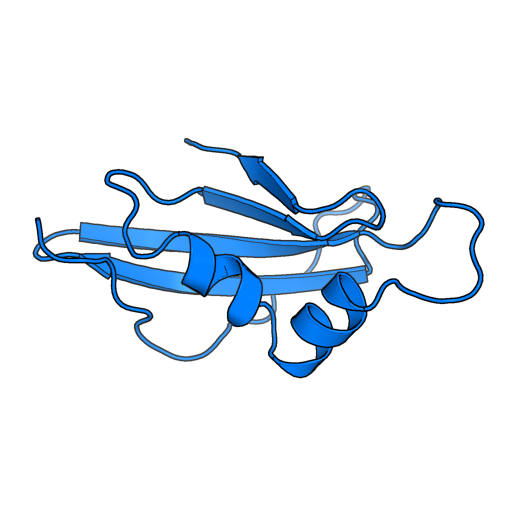ET A N 1
ATOM 688 C CA . MET A 1 89 ? 10.328 -5.585 0.184 1.00 86.69 89 MET A CA 1
ATOM 689 C C . MET A 1 89 ? 9.479 -4.915 1.261 1.00 86.69 89 MET A C 1
ATOM 691 O O . MET A 1 89 ? 8.873 -3.876 1.007 1.00 86.69 89 MET A O 1
ATOM 695 N N . VAL A 1 90 ? 9.417 -5.502 2.452 1.00 89.50 90 VAL A N 1
ATOM 696 C CA . VAL A 1 90 ? 8.546 -5.040 3.540 1.00 89.50 90 VAL A CA 1
ATOM 697 C C . VAL A 1 90 ? 9.367 -4.633 4.755 1.00 89.50 90 VAL A C 1
ATOM 699 O O . VAL A 1 90 ? 10.305 -5.327 5.140 1.00 89.50 90 VAL A O 1
ATOM 702 N N . GLU A 1 91 ? 9.010 -3.507 5.367 1.00 87.50 91 GLU A N 1
ATOM 703 C CA . GLU A 1 91 ? 9.611 -3.026 6.610 1.00 87.50 91 GLU A CA 1
ATOM 704 C C . GLU A 1 91 ? 8.537 -2.915 7.697 1.00 87.50 91 GLU A C 1
ATOM 706 O O . GLU A 1 91 ? 7.516 -2.231 7.540 1.00 87.50 91 GLU A O 1
ATOM 711 N N . TYR A 1 92 ? 8.800 -3.559 8.828 1.00 87.38 92 TYR A N 1
ATOM 712 C CA . TYR A 1 92 ? 7.986 -3.504 10.041 1.00 87.38 92 TYR A CA 1
ATOM 713 C C . TYR A 1 92 ? 8.583 -2.485 11.018 1.00 87.38 92 TYR A C 1
ATOM 715 O O . TYR A 1 92 ? 9.763 -2.142 10.908 1.00 87.38 92 TYR A O 1
ATOM 723 N N . ARG A 1 93 ? 7.774 -1.969 11.943 1.00 77.00 93 ARG A N 1
ATOM 724 C CA . ARG A 1 93 ? 8.209 -0.993 12.946 1.00 77.00 93 ARG A CA 1
ATOM 725 C C . ARG A 1 93 ? 7.756 -1.408 14.331 1.00 77.00 93 ARG A C 1
ATOM 727 O O . ARG A 1 93 ? 6.597 -1.849 14.424 1.00 77.00 93 ARG A O 1
#

Radius of gyration: 13.23 Å; chains: 1; bounding box: 29×25×38 Å

pLDDT: mean 81.97, std 12.69, range [48.84, 94.38]

Secondary structure (DSSP, 8-state):
-PPPEE-SPPEE-PPPTT--EEEEEEEEEEETTEEEEEEEEEEP--SS-SS--HHHHHHHHHTTHHHHHTTTT-SS--SEEEEETTEEEEE--